Protein AF-A0A7C1MP80-F1 (afdb_monomer_lite)

Sequence (61 aa):
ASLREALRTGPPEKSEFLYGFKRRPKPTVKIITKKPVMPSEEEIRDNPRSRSAKLRIIERI

pLDDT: mean 79.24, std 18.26, range [42.94, 98.0]

Foldseek 3Di:
DDPPPPVPDDDPDPVVPPPDPDDDPDAQKAWPDPFWDADDPVCCVVPVVSRPDTHTDIHHD

Structure (mmCIF, N/CA/C/O backbone):
data_AF-A0A7C1MP80-F1
#
_entry.id   AF-A0A7C1MP80-F1
#
loop_
_atom_site.group_PDB
_atom_site.id
_atom_site.type_symbol
_atom_site.label_atom_id
_atom_site.label_alt_id
_atom_site.label_comp_id
_atom_site.label_asym_id
_atom_site.label_entity_id
_atom_site.label_seq_id
_atom_site.pdbx_PDB_ins_code
_atom_site.Cartn_x
_atom_site.Cartn_y
_atom_site.Cartn_z
_atom_site.occupancy
_atom_site.B_iso_or_equiv
_atom_site.auth_seq_id
_atom_site.auth_comp_id
_atom_site.auth_asym_id
_atom_site.auth_atom_id
_atom_site.pdbx_PDB_model_num
ATOM 1 N N . ALA A 1 1 ? 30.728 -16.425 52.505 1.00 49.53 1 ALA A N 1
ATOM 2 C CA . ALA A 1 1 ? 29.997 -15.593 51.531 1.00 49.53 1 ALA A CA 1
ATOM 3 C C . ALA A 1 1 ? 29.675 -16.454 50.316 1.00 49.53 1 ALA A C 1
ATOM 5 O O . ALA A 1 1 ? 30.545 -16.736 49.502 1.00 49.53 1 ALA A O 1
ATOM 6 N N . SER A 1 2 ? 28.469 -17.017 50.297 1.00 42.94 2 SER A N 1
ATOM 7 C CA . SER A 1 2 ? 28.000 -17.984 49.307 1.00 42.94 2 SER A CA 1
ATOM 8 C C . SER A 1 2 ? 27.779 -17.316 47.952 1.00 42.94 2 SER A C 1
ATOM 10 O O . SER A 1 2 ? 26.809 -16.588 47.773 1.00 42.94 2 SER A O 1
ATOM 12 N N . LEU A 1 3 ? 28.610 -17.663 46.967 1.00 52.72 3 LEU A N 1
ATOM 13 C CA . LEU A 1 3 ? 28.481 -17.303 45.543 1.00 52.72 3 LEU A CA 1
ATOM 14 C C . LEU A 1 3 ? 27.171 -17.794 44.868 1.00 52.72 3 LEU A C 1
ATOM 16 O O . LEU A 1 3 ? 27.050 -17.766 43.649 1.00 52.72 3 LEU A O 1
ATOM 20 N N . ARG A 1 4 ? 26.178 -18.257 45.640 1.00 50.56 4 ARG A N 1
ATOM 21 C CA . ARG A 1 4 ? 24.870 -18.746 45.174 1.00 50.56 4 ARG A CA 1
ATOM 22 C C . ARG A 1 4 ? 23.776 -17.671 45.139 1.00 50.56 4 ARG A C 1
ATOM 24 O O . ARG A 1 4 ? 22.721 -17.930 44.572 1.00 50.56 4 ARG A O 1
ATOM 31 N N . GLU A 1 5 ? 24.000 -16.485 45.707 1.00 53.16 5 GLU A N 1
ATOM 32 C CA . GLU A 1 5 ? 22.968 -15.431 45.774 1.00 53.16 5 GLU A CA 1
ATOM 33 C C . GLU A 1 5 ? 22.819 -14.597 44.492 1.00 53.16 5 GLU A C 1
ATOM 35 O O . GLU A 1 5 ? 21.756 -14.027 44.257 1.00 53.16 5 GLU A O 1
ATOM 40 N N . ALA A 1 6 ? 23.828 -14.575 43.617 1.00 53.84 6 ALA A N 1
ATOM 41 C CA . ALA A 1 6 ? 23.835 -13.718 42.425 1.00 53.84 6 ALA A CA 1
ATOM 42 C C . ALA A 1 6 ? 22.971 -14.225 41.247 1.00 53.84 6 ALA A C 1
ATOM 44 O O . ALA A 1 6 ? 22.879 -13.550 40.228 1.00 53.84 6 ALA A O 1
ATOM 45 N N . LEU A 1 7 ? 22.319 -15.389 41.366 1.00 55.34 7 LEU A N 1
ATOM 46 C CA . LEU A 1 7 ? 21.451 -15.953 40.316 1.00 55.34 7 LEU A CA 1
ATOM 47 C C . LEU A 1 7 ? 19.946 -15.809 40.614 1.00 55.34 7 LEU A C 1
ATOM 49 O O . LEU A 1 7 ? 19.126 -16.423 39.936 1.00 55.34 7 LEU A O 1
ATOM 53 N N . ARG A 1 8 ? 19.556 -15.019 41.626 1.00 53.50 8 ARG A N 1
ATOM 54 C CA . ARG A 1 8 ? 18.150 -14.899 42.060 1.00 53.50 8 ARG A CA 1
ATOM 55 C C . ARG A 1 8 ? 17.361 -13.759 41.403 1.00 53.50 8 ARG A C 1
ATOM 57 O O . ARG A 1 8 ? 16.147 -13.694 41.571 1.00 53.50 8 ARG A O 1
ATOM 64 N N . THR A 1 9 ? 17.981 -12.881 40.627 1.00 60.28 9 THR A N 1
ATOM 65 C CA . THR A 1 9 ? 17.221 -11.911 39.829 1.00 60.28 9 THR A CA 1
ATOM 66 C C . THR A 1 9 ? 16.959 -12.523 38.461 1.00 60.28 9 THR A C 1
ATOM 68 O O . THR A 1 9 ? 17.811 -12.478 37.574 1.00 60.28 9 THR A O 1
ATOM 71 N N . GLY A 1 10 ? 15.796 -13.163 38.318 1.00 59.47 10 GLY A N 1
ATOM 72 C CA . GLY A 1 10 ? 15.280 -13.561 37.011 1.00 59.47 10 GLY A CA 1
ATOM 73 C C . GLY A 1 10 ? 15.155 -12.350 36.073 1.00 59.47 10 GLY A C 1
ATOM 74 O O . GLY A 1 10 ? 15.166 -11.210 36.545 1.00 59.47 10 GLY A O 1
ATOM 75 N N . PRO A 1 11 ? 15.068 -12.577 34.749 1.00 64.88 11 PRO A N 1
ATOM 76 C CA . PRO A 1 11 ? 14.885 -11.498 33.783 1.00 64.88 11 PRO A CA 1
ATOM 77 C C . PRO A 1 11 ? 13.691 -10.627 34.203 1.00 64.88 11 PRO A C 1
ATOM 79 O O . PRO A 1 11 ? 12.689 -11.191 34.657 1.00 64.88 11 PRO A O 1
ATOM 82 N N . PRO A 1 12 ? 13.796 -9.288 34.083 1.00 61.94 12 PRO A N 1
ATOM 83 C CA . PRO A 1 12 ? 12.758 -8.370 34.536 1.00 61.94 12 PRO A CA 1
ATOM 84 C C . PRO A 1 12 ? 11.411 -8.796 33.962 1.00 61.94 12 PRO A C 1
ATOM 86 O O . PRO A 1 12 ? 11.307 -9.182 32.789 1.00 61.94 12 PRO A O 1
ATOM 89 N N . GLU A 1 13 ? 10.386 -8.795 34.814 1.00 63.38 13 GLU A N 1
ATOM 90 C CA . GLU A 1 13 ? 9.044 -9.182 34.407 1.00 63.38 13 GLU A CA 1
ATOM 91 C C . GLU A 1 13 ? 8.624 -8.347 33.189 1.00 63.38 13 GLU A C 1
ATOM 93 O O . GLU A 1 13 ? 8.915 -7.154 33.089 1.00 63.38 13 GLU A O 1
ATOM 98 N N . LYS A 1 14 ? 7.948 -8.988 32.225 1.00 55.00 14 LYS A N 1
ATOM 99 C CA . LYS A 1 14 ? 7.588 -8.435 30.899 1.00 55.00 14 LYS A CA 1
ATOM 100 C C . LYS A 1 14 ? 6.845 -7.085 30.948 1.00 55.00 14 LYS A C 1
ATOM 102 O O . LYS A 1 14 ? 6.660 -6.455 29.909 1.00 55.00 14 LYS A O 1
ATOM 107 N N . SER A 1 15 ? 6.399 -6.665 32.129 1.00 54.06 15 SER A N 1
ATOM 108 C CA . SER A 1 15 ? 5.762 -5.387 32.428 1.00 54.06 15 SER A CA 1
ATOM 109 C C . SER A 1 15 ? 6.721 -4.188 32.393 1.00 54.06 15 SER A C 1
ATOM 111 O O . SER A 1 15 ? 6.267 -3.101 32.048 1.00 54.06 15 SER A O 1
ATOM 113 N N . GLU A 1 16 ? 8.026 -4.353 32.652 1.00 48.91 16 GLU A N 1
ATOM 114 C CA . GLU A 1 16 ? 9.002 -3.240 32.619 1.00 48.91 16 GLU A CA 1
ATOM 115 C C . GLU A 1 16 ? 9.415 -2.819 31.198 1.00 48.91 16 GLU A C 1
ATOM 117 O O . GLU A 1 16 ? 9.894 -1.707 30.986 1.00 48.91 16 GLU A O 1
ATOM 122 N N . PHE A 1 17 ? 9.152 -3.656 30.188 1.00 53.44 17 PHE A N 1
ATOM 123 C CA . PHE A 1 17 ? 9.415 -3.342 28.776 1.00 53.44 17 PHE A CA 1
ATOM 124 C C . PHE A 1 17 ? 8.253 -2.636 28.060 1.00 53.44 17 PHE A C 1
ATOM 126 O O . PHE A 1 17 ? 8.330 -2.383 26.854 1.00 53.44 17 PHE A O 1
ATOM 133 N N . LEU A 1 18 ? 7.176 -2.277 28.768 1.00 55.66 18 LEU A N 1
ATOM 134 C CA . LEU A 1 18 ? 6.073 -1.485 28.214 1.00 55.66 18 LEU A CA 1
ATOM 135 C C . LEU A 1 18 ? 6.454 0.000 28.131 1.00 55.66 18 LEU A C 1
ATOM 137 O O . LEU A 1 18 ? 5.817 0.882 28.704 1.00 55.66 18 LEU A O 1
ATOM 141 N N . TYR A 1 19 ? 7.488 0.286 27.343 1.00 52.91 19 TYR A N 1
ATOM 142 C CA . TYR A 1 19 ? 7.803 1.626 26.873 1.00 52.91 19 TYR A CA 1
ATOM 143 C C . TYR A 1 19 ? 6.657 2.111 25.958 1.00 52.91 19 TYR A C 1
ATOM 145 O O . TYR A 1 19 ? 6.634 1.894 24.750 1.00 52.91 19 TYR A O 1
ATOM 153 N N . GLY A 1 20 ? 5.633 2.717 26.562 1.00 57.62 20 GLY A N 1
ATOM 154 C CA . GLY A 1 20 ? 4.913 3.872 26.018 1.00 57.62 20 GLY A CA 1
ATOM 155 C C . GLY A 1 20 ? 4.056 3.731 24.752 1.00 57.62 20 GLY A C 1
ATOM 156 O O . GLY A 1 20 ? 3.649 4.765 24.219 1.00 57.62 20 GLY A O 1
ATOM 157 N N . PHE A 1 21 ? 3.717 2.539 24.246 1.00 68.75 21 PHE A N 1
ATOM 158 C CA . PHE A 1 21 ? 2.844 2.439 23.062 1.00 68.75 21 PHE A CA 1
ATOM 159 C C . PHE A 1 21 ? 1.359 2.662 23.408 1.00 68.75 21 PHE A C 1
AT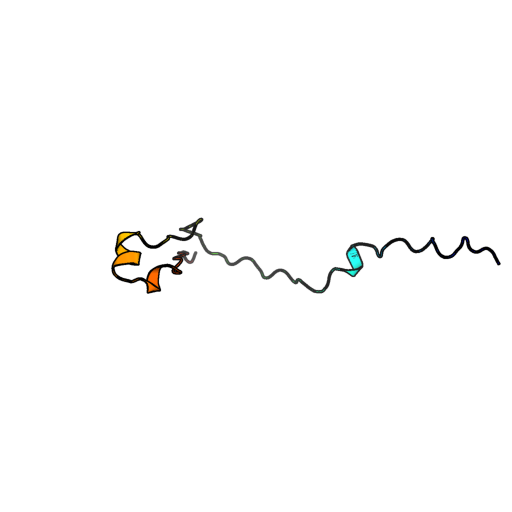OM 161 O O . PHE A 1 21 ? 0.549 1.734 23.480 1.00 68.75 21 PHE A O 1
ATOM 168 N N . LYS A 1 22 ? 0.978 3.926 23.619 1.00 72.50 22 LYS A N 1
ATOM 169 C CA . LYS A 1 22 ? -0.423 4.340 23.763 1.00 72.50 22 LYS A CA 1
ATOM 170 C C . LYS A 1 22 ? -1.153 4.082 22.438 1.00 72.50 22 LYS A C 1
ATOM 172 O O . LYS A 1 22 ? -0.889 4.744 21.434 1.00 72.50 22 LYS A O 1
ATOM 177 N N . ARG A 1 23 ? -2.072 3.108 22.413 1.00 74.44 23 ARG A N 1
ATOM 178 C CA . ARG A 1 23 ? -2.879 2.803 21.219 1.00 74.44 23 ARG A CA 1
ATOM 179 C C . ARG A 1 23 ? -3.740 4.016 20.862 1.00 74.44 23 ARG A C 1
ATOM 181 O O . ARG A 1 23 ? -4.553 4.457 21.671 1.00 74.44 23 ARG A O 1
ATOM 188 N N . ARG A 1 24 ? -3.576 4.546 19.646 1.00 78.19 24 ARG A N 1
ATOM 189 C CA . ARG A 1 24 ? -4.503 5.550 19.107 1.00 78.19 24 ARG A CA 1
ATOM 190 C C . ARG A 1 24 ? -5.896 4.924 18.936 1.00 78.19 24 ARG A C 1
ATOM 192 O O . ARG A 1 24 ? -5.972 3.735 18.607 1.00 78.19 24 ARG A O 1
ATOM 199 N N . PRO A 1 25 ? -6.982 5.689 19.152 1.00 80.06 25 PRO A N 1
ATOM 200 C CA . PRO A 1 25 ? -8.329 5.206 18.871 1.00 80.06 25 PRO A CA 1
ATOM 201 C C . PRO A 1 25 ? -8.424 4.783 17.402 1.00 80.06 25 PRO A C 1
ATOM 203 O O . PRO A 1 25 ? -7.850 5.428 16.520 1.00 80.06 25 PRO A O 1
ATOM 206 N N . LYS A 1 26 ? -9.104 3.661 17.143 1.00 79.75 26 LYS A N 1
ATOM 207 C CA . LYS A 1 26 ? -9.292 3.171 15.774 1.00 79.75 26 LYS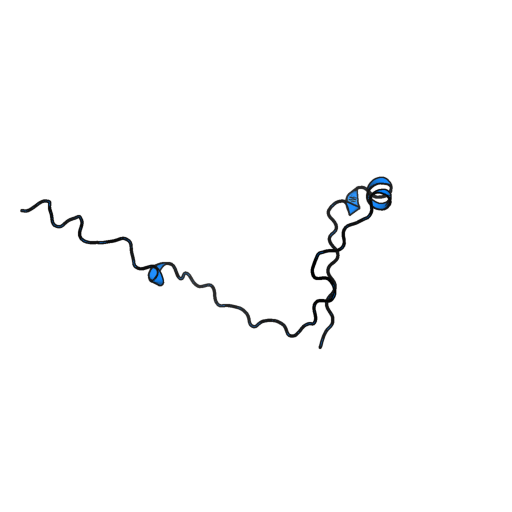 A CA 1
ATOM 208 C C . LYS A 1 26 ? -10.163 4.178 15.010 1.00 79.75 26 LYS A C 1
ATOM 210 O O . LYS A 1 26 ? -11.218 4.538 15.528 1.00 79.75 26 LYS A O 1
ATOM 215 N N . PRO A 1 27 ? -9.754 4.627 13.813 1.00 80.12 27 PRO A N 1
ATOM 216 C CA . PRO A 1 27 ? -10.579 5.518 13.010 1.00 80.12 27 PRO A CA 1
ATOM 217 C C . PRO A 1 27 ? -11.846 4.794 12.536 1.00 80.12 27 PRO A C 1
ATOM 219 O O . PRO A 1 27 ? -11.781 3.641 12.103 1.00 80.12 27 PRO A O 1
ATOM 222 N N . THR A 1 28 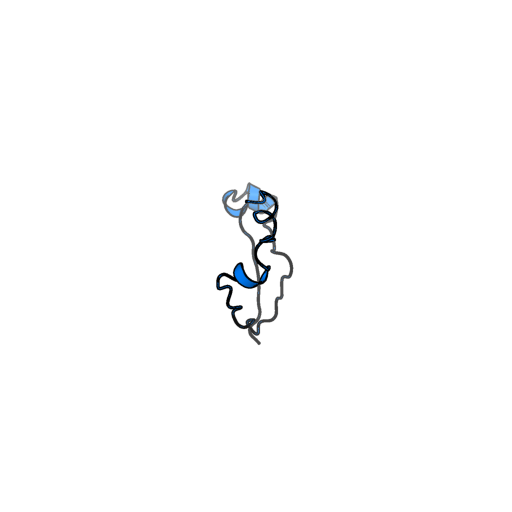? -12.987 5.480 12.599 1.00 87.00 28 THR A N 1
ATOM 223 C CA . THR A 1 28 ? -14.282 4.991 12.106 1.00 87.00 28 THR A CA 1
ATOM 224 C C . THR A 1 28 ? -14.354 5.192 10.594 1.00 87.00 28 THR A C 1
ATOM 226 O O . THR A 1 28 ? -14.912 6.165 10.099 1.00 87.00 28 THR A O 1
ATOM 229 N N . VAL A 1 29 ? -13.696 4.310 9.848 1.00 90.75 29 VAL A N 1
ATOM 230 C CA . VAL A 1 29 ? -13.688 4.325 8.380 1.00 90.75 29 VAL A CA 1
ATOM 231 C C . VAL A 1 29 ? -13.962 2.927 7.856 1.00 90.75 29 VAL A C 1
ATOM 233 O O . VAL A 1 29 ? -13.541 1.932 8.454 1.00 90.75 29 VAL A O 1
ATOM 236 N N . LYS A 1 30 ? -14.643 2.836 6.716 1.00 91.56 30 LYS A N 1
ATOM 237 C CA . LYS A 1 30 ? -14.857 1.564 6.031 1.00 91.56 30 LYS A CA 1
ATOM 238 C C . LYS A 1 30 ? -13.728 1.347 5.031 1.00 91.56 30 LYS A C 1
ATOM 240 O O . LYS A 1 30 ? -13.515 2.141 4.119 1.00 91.56 30 LYS A O 1
ATOM 245 N N . ILE A 1 31 ? -12.974 0.268 5.215 1.00 91.31 31 ILE A N 1
ATOM 246 C CA . ILE A 1 31 ? -11.886 -0.099 4.304 1.00 91.31 31 ILE A CA 1
ATOM 247 C C . ILE A 1 31 ? -12.497 -0.777 3.077 1.00 91.31 31 ILE A C 1
ATOM 249 O O . ILE A 1 31 ? -13.043 -1.874 3.195 1.00 91.31 31 ILE A O 1
ATOM 253 N N . ILE A 1 32 ? -12.373 -0.143 1.908 1.00 92.75 32 ILE A N 1
ATOM 254 C CA . ILE A 1 32 ? -12.844 -0.708 0.636 1.00 92.75 32 ILE A CA 1
ATOM 255 C C . ILE A 1 32 ? -11.806 -1.705 0.106 1.00 92.75 32 ILE A C 1
ATOM 257 O O . ILE A 1 32 ? -12.124 -2.856 -0.190 1.00 92.75 32 ILE A O 1
ATOM 261 N N . THR A 1 33 ? -10.532 -1.306 0.060 1.00 92.62 33 THR A N 1
ATOM 262 C CA . THR A 1 33 ? -9.438 -2.153 -0.442 1.00 92.62 33 THR A CA 1
ATOM 263 C C . THR A 1 33 ? -8.651 -2.780 0.712 1.00 92.62 33 THR A C 1
ATOM 265 O O . THR A 1 33 ? -7.808 -2.121 1.324 1.00 92.62 33 THR A O 1
ATOM 268 N N . LYS A 1 34 ? -8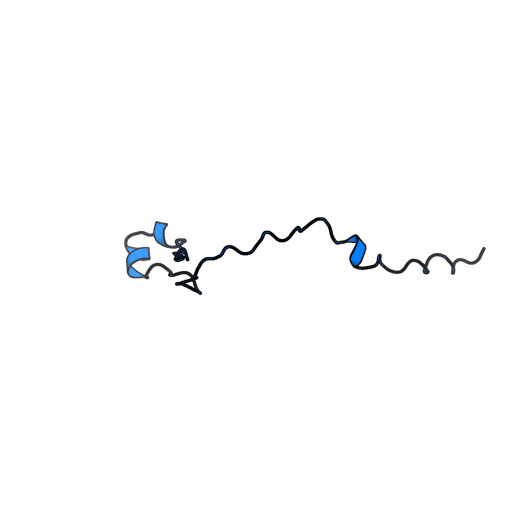.897 -4.065 1.013 1.00 89.94 34 LYS A N 1
ATOM 269 C CA . LYS A 1 34 ? -8.152 -4.804 2.059 1.00 89.94 34 LYS A CA 1
ATOM 270 C C . LYS A 1 34 ? -6.670 -4.991 1.703 1.00 89.94 34 LYS A C 1
ATOM 272 O O . LYS A 1 34 ? -5.806 -4.871 2.566 1.00 89.94 34 LYS A O 1
ATOM 277 N N . LYS A 1 35 ? -6.382 -5.286 0.431 1.00 92.94 35 LYS A N 1
ATOM 278 C CA . LYS A 1 35 ? -5.030 -5.319 -0.149 1.00 92.94 35 LYS A CA 1
ATOM 279 C C . LYS A 1 35 ? -4.846 -4.074 -1.026 1.00 92.94 35 LYS A C 1
ATOM 281 O O . LYS A 1 35 ? -5.833 -3.630 -1.611 1.00 92.94 35 LYS A O 1
ATOM 286 N N . PRO A 1 36 ? -3.636 -3.493 -1.104 1.00 93.81 36 PRO A N 1
ATOM 287 C CA . PRO A 1 36 ? -3.394 -2.367 -1.998 1.00 93.81 36 PRO A CA 1
ATOM 288 C C . PRO A 1 36 ? -3.588 -2.792 -3.456 1.00 93.81 36 PRO A C 1
ATOM 290 O O . PRO A 1 36 ? -3.211 -3.905 -3.824 1.00 93.81 36 PRO A O 1
ATOM 293 N N . VAL A 1 37 ? -4.146 -1.900 -4.269 1.00 95.50 37 VAL A N 1
ATOM 294 C CA . VAL A 1 37 ? -4.192 -2.085 -5.723 1.00 95.50 37 VAL A CA 1
ATOM 295 C C . VAL A 1 37 ? -2.816 -1.721 -6.279 1.00 95.50 37 VAL A C 1
ATOM 297 O O . VAL A 1 37 ? -2.272 -0.662 -5.949 1.00 95.50 37 VAL A O 1
ATOM 300 N N . MET A 1 38 ? -2.244 -2.643 -7.050 1.00 96.00 38 MET A N 1
ATOM 301 C CA . MET A 1 38 ? -0.944 -2.499 -7.704 1.00 96.00 38 MET A CA 1
ATOM 302 C C . MET A 1 38 ? -1.138 -1.984 -9.138 1.00 96.00 38 MET A C 1
ATOM 304 O O . MET A 1 38 ? -2.181 -2.272 -9.729 1.00 96.00 38 MET A O 1
ATOM 308 N N . PRO A 1 39 ? -0.160 -1.253 -9.696 1.00 95.00 39 PRO A N 1
ATOM 309 C CA . PRO A 1 39 ? -0.147 -0.914 -11.121 1.00 95.00 39 PRO A CA 1
ATOM 310 C C . PRO A 1 39 ? -0.103 -2.181 -11.989 1.00 95.00 39 PRO A C 1
ATOM 312 O O . PRO A 1 39 ? 0.430 -3.212 -11.564 1.00 95.00 39 PRO A O 1
ATOM 315 N N . SER A 1 40 ? -0.644 -2.101 -13.206 1.00 96.12 40 SER A N 1
ATOM 316 C CA . SER A 1 40 ? -0.538 -3.184 -14.192 1.00 96.12 40 SER A CA 1
ATOM 317 C C . SER A 1 40 ? 0.860 -3.237 -14.819 1.00 96.12 40 SER A C 1
ATOM 319 O O . SER A 1 40 ? 1.627 -2.276 -14.756 1.00 96.12 40 SER A O 1
ATOM 321 N N . GLU A 1 41 ? 1.209 -4.358 -15.452 1.00 96.62 41 GLU A N 1
ATOM 322 C CA . GLU A 1 41 ? 2.501 -4.504 -16.140 1.00 96.62 41 GLU A CA 1
ATOM 323 C C . GLU A 1 41 ? 2.665 -3.506 -17.295 1.00 96.62 41 GLU A C 1
ATOM 325 O O . GLU A 1 41 ? 3.745 -2.949 -17.489 1.00 96.62 41 GLU A O 1
ATOM 330 N N . GLU A 1 42 ? 1.581 -3.237 -18.025 1.00 97.19 42 GLU A N 1
ATOM 331 C CA . GLU A 1 42 ? 1.538 -2.242 -19.100 1.00 97.19 42 GLU A CA 1
ATOM 332 C C . GLU A 1 42 ? 1.811 -0.834 -18.564 1.00 97.19 42 GLU A C 1
ATOM 334 O O . GLU A 1 42 ? 2.653 -0.124 -19.107 1.00 97.19 42 GLU A O 1
ATOM 339 N N . GLU A 1 43 ? 1.190 -0.464 -17.439 1.00 94.19 43 GLU A N 1
ATOM 340 C CA . GLU A 1 43 ? 1.418 0.835 -16.806 1.00 94.19 43 GLU A CA 1
ATOM 341 C C . GLU A 1 43 ? 2.859 0.974 -16.302 1.00 94.19 43 GLU A C 1
ATOM 343 O O . GLU A 1 43 ? 3.452 2.042 -16.411 1.00 94.19 43 GLU A O 1
ATOM 348 N N . ILE A 1 44 ? 3.459 -0.098 -15.775 1.00 97.00 44 ILE A N 1
ATOM 349 C CA . ILE A 1 44 ? 4.867 -0.084 -15.352 1.00 97.00 44 ILE A CA 1
ATOM 350 C C . ILE A 1 44 ? 5.798 0.088 -16.558 1.00 97.00 44 ILE A C 1
ATOM 352 O O . ILE A 1 44 ? 6.811 0.777 -16.446 1.00 97.00 44 ILE A O 1
ATOM 356 N N . ARG A 1 45 ? 5.482 -0.531 -17.700 1.00 96.88 45 ARG A N 1
ATOM 357 C CA . ARG A 1 45 ? 6.280 -0.405 -18.925 1.00 96.88 45 ARG A CA 1
ATOM 358 C C . ARG A 1 45 ? 6.214 1.015 -19.486 1.00 96.88 45 ARG A C 1
ATOM 360 O O . ARG A 1 45 ? 7.255 1.580 -19.809 1.00 96.88 45 ARG A O 1
ATOM 367 N N . ASP A 1 46 ? 5.015 1.585 -19.554 1.00 98.00 46 ASP A N 1
ATOM 368 C CA . ASP A 1 46 ? 4.787 2.913 -20.130 1.00 98.00 46 ASP A CA 1
ATOM 369 C C . ASP A 1 46 ? 5.167 4.031 -19.139 1.00 98.00 46 ASP A C 1
ATOM 371 O O . ASP A 1 46 ? 5.582 5.123 -19.529 1.00 98.00 46 ASP A O 1
ATOM 375 N N . ASN A 1 47 ? 5.087 3.749 -17.835 1.00 96.44 47 ASN A N 1
ATOM 376 C CA . ASN A 1 47 ? 5.474 4.640 -16.751 1.00 96.44 47 ASN A CA 1
ATOM 377 C C . ASN A 1 47 ? 6.228 3.887 -15.625 1.00 96.44 47 ASN A C 1
ATOM 379 O O . ASN A 1 47 ? 5.648 3.555 -14.583 1.00 96.44 47 ASN A O 1
ATOM 383 N N . PRO A 1 48 ? 7.560 3.710 -15.744 1.00 95.25 48 PRO A N 1
ATOM 384 C CA . PRO A 1 48 ? 8.374 2.975 -14.765 1.00 95.25 48 PRO A CA 1
ATOM 385 C C . PRO A 1 48 ? 8.286 3.495 -13.326 1.00 95.25 48 PRO A C 1
ATOM 387 O O . PRO A 1 48 ? 8.472 2.735 -12.370 1.00 95.25 48 PRO A O 1
ATOM 390 N N . ARG A 1 49 ? 7.959 4.782 -13.140 1.00 96.31 49 ARG A N 1
ATOM 391 C CA . ARG A 1 49 ? 7.796 5.381 -11.806 1.00 96.31 49 ARG A CA 1
ATOM 392 C C . ARG A 1 49 ? 6.568 4.840 -11.059 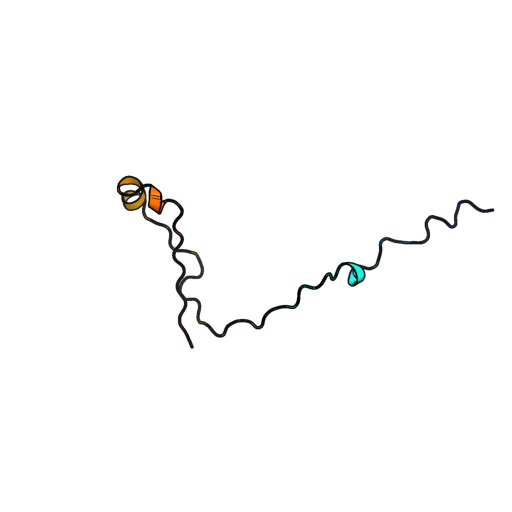1.00 96.31 49 ARG A C 1
ATOM 394 O O . ARG A 1 49 ? 6.527 4.939 -9.837 1.00 96.31 49 ARG A O 1
ATOM 401 N N . SER A 1 50 ? 5.601 4.237 -11.761 1.00 95.44 50 SER A N 1
ATOM 402 C CA . SER A 1 50 ? 4.420 3.616 -11.148 1.00 95.44 50 SER A CA 1
ATOM 403 C C . SER A 1 50 ? 4.754 2.331 -10.387 1.00 95.44 50 SER A C 1
ATOM 405 O O . SER A 1 50 ? 3.998 1.975 -9.493 1.00 95.44 50 SER A O 1
ATOM 407 N N . ARG A 1 51 ? 5.898 1.667 -10.637 1.00 94.94 51 ARG A N 1
ATOM 408 C CA . ARG A 1 51 ? 6.273 0.361 -10.038 1.00 94.94 51 ARG A CA 1
ATOM 409 C C . ARG A 1 51 ? 6.112 0.279 -8.511 1.00 94.94 51 ARG A C 1
ATOM 411 O O . ARG A 1 51 ? 5.875 -0.799 -7.972 1.00 94.94 51 ARG A O 1
ATOM 418 N N . SER A 1 52 ? 6.286 1.390 -7.796 1.00 95.50 52 SER A N 1
ATOM 419 C CA . SER A 1 52 ? 6.184 1.455 -6.331 1.00 95.50 52 SER A CA 1
ATOM 420 C C . SER A 1 52 ? 4.827 1.945 -5.809 1.00 95.50 52 SER A C 1
ATOM 422 O O . SER A 1 52 ? 4.618 1.949 -4.590 1.00 95.50 52 SER A O 1
ATOM 424 N N . ALA A 1 53 ? 3.907 2.345 -6.689 1.00 95.62 53 ALA A N 1
ATOM 425 C CA . ALA A 1 53 ? 2.599 2.859 -6.315 1.00 95.62 53 AL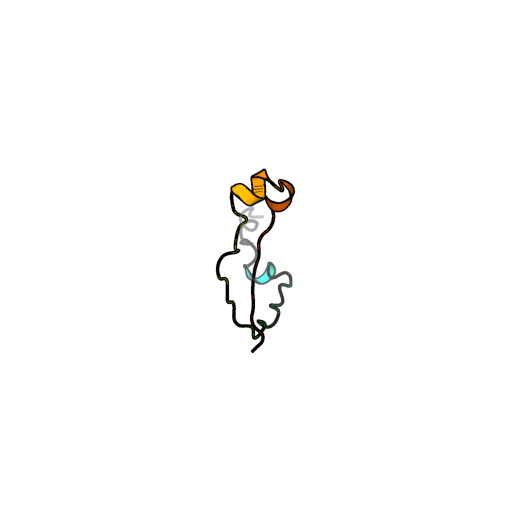A A CA 1
ATOM 426 C C . ALA A 1 53 ? 1.730 1.767 -5.671 1.00 95.62 53 ALA A C 1
ATOM 428 O O . ALA A 1 53 ? 1.708 0.614 -6.098 1.00 95.62 53 ALA A O 1
ATOM 429 N N . LYS A 1 54 ? 1.015 2.142 -4.606 1.00 96.31 54 LYS A N 1
ATOM 430 C CA . LYS A 1 54 ? 0.082 1.275 -3.872 1.00 96.31 54 LYS A CA 1
ATOM 431 C C . LYS A 1 54 ? -1.165 2.077 -3.543 1.00 96.31 54 LYS A C 1
ATOM 433 O O . LYS A 1 54 ? -1.143 2.893 -2.622 1.00 96.31 54 LYS A O 1
ATOM 438 N N . LEU A 1 55 ? -2.252 1.836 -4.267 1.00 95.44 55 LEU A N 1
ATOM 439 C CA . LEU A 1 55 ? -3.510 2.536 -4.030 1.00 95.44 55 LEU A CA 1
ATOM 440 C C . LEU A 1 55 ? -4.279 1.869 -2.882 1.00 95.44 55 LEU A C 1
ATOM 442 O O . LEU A 1 55 ? -4.441 0.647 -2.843 1.00 95.44 55 LEU A O 1
ATOM 446 N N . ARG A 1 56 ? -4.747 2.681 -1.930 1.00 96.12 56 ARG A N 1
ATOM 447 C CA . ARG A 1 56 ? -5.614 2.261 -0.823 1.00 96.12 56 ARG A CA 1
ATOM 448 C C . ARG A 1 56 ? -6.793 3.216 -0.724 1.00 96.12 56 ARG A C 1
ATOM 450 O O . ARG A 1 56 ? -6.590 4.423 -0.675 1.00 96.12 56 ARG A O 1
ATOM 457 N N . ILE A 1 57 ? -7.999 2.665 -0.661 1.00 95.31 57 ILE A N 1
ATOM 458 C CA . ILE A 1 57 ? -9.250 3.421 -0.655 1.00 95.31 57 ILE A CA 1
ATOM 459 C C . ILE A 1 57 ? -10.001 3.136 0.646 1.00 95.31 57 ILE A C 1
ATOM 461 O O . ILE A 1 57 ? -10.154 1.980 1.064 1.00 95.31 57 ILE A O 1
ATOM 465 N N . ILE A 1 58 ? -10.478 4.209 1.270 1.00 94.94 58 ILE A N 1
ATOM 466 C CA . ILE A 1 58 ? -11.352 4.181 2.440 1.00 94.94 58 ILE A CA 1
ATOM 467 C C . ILE A 1 58 ? -12.572 5.058 2.179 1.00 94.94 58 ILE A C 1
ATOM 469 O O . ILE A 1 58 ? -12.496 6.038 1.442 1.00 94.94 58 ILE A O 1
ATOM 473 N N . GLU A 1 59 ? -13.674 4.712 2.822 1.00 93.62 59 GLU A N 1
ATOM 474 C CA . GLU A 1 59 ? -14.900 5.497 2.851 1.00 93.62 59 GLU A CA 1
ATOM 475 C C . GLU A 1 59 ? -15.102 6.049 4.266 1.00 93.62 59 GLU A C 1
ATOM 477 O O . GLU A 1 59 ? -14.873 5.351 5.264 1.00 93.62 59 GLU A O 1
ATOM 482 N N . ARG A 1 60 ? -15.501 7.320 4.349 1.00 90.12 60 ARG A N 1
ATOM 483 C CA . ARG A 1 60 ? -15.885 7.954 5.611 1.00 90.12 60 ARG A CA 1
ATOM 484 C C . ARG A 1 60 ? -17.302 7.504 5.966 1.00 90.12 60 ARG A C 1
ATOM 486 O O . ARG A 1 60 ? -18.184 7.601 5.121 1.00 90.12 60 ARG A O 1
ATOM 493 N N . ILE A 1 61 ? -17.473 7.015 7.194 1.00 83.94 61 ILE A N 1
ATOM 494 C CA . ILE A 1 61 ? -18.774 6.662 7.780 1.00 83.94 61 ILE A CA 1
ATOM 495 C C . ILE A 1 61 ? -19.378 7.909 8.428 1.00 83.94 61 ILE A C 1
ATOM 497 O O . ILE A 1 61 ? -18.587 8.709 8.990 1.00 83.94 61 ILE A O 1
#

Radius of gyration: 25.39 Å; chains: 1; bounding box: 49×27×72 Å

Secondary structure (DSSP, 8-state):
--TTGGG--PSPPTTTT-----PPPPP-EEES-SSPBPPPHHHHHH-GGGGG--B--EEE-